Protein AF-A0A2P6QID6-F1 (afdb_monomer_lite)

Secondary structure (DSSP, 8-state):
---TTSTTTTTSS-TTSEEEEEE-TTS-EEEEEEE-GGGSSSHHHHHHHHHHHHHHHHHT--TT--EEEEEEETTTEEEEEEE-SSHHHHHHHHHHHHHTT--S------------------

Sequence (122 aa):
MNMANLNASAKDDDPNFLYVKRRMADGKHHTLAKLDPREFDGGKTLHGASLRVCKSAFADNQTGAAVVVSLKKPLGGLEITWFYNDELTISMLRTICNSAYEPEFDMEEEEDEDELGNKGGA

Organism: Rosa chinensis (NCBI:txid74649)

Radius of gyration: 20.32 Å; chains: 1; bounding box: 28×39×79 Å

Structure (mmCIF, N/CA/C/O backbone):
data_AF-A0A2P6QID6-F1
#
_entry.id   AF-A0A2P6QID6-F1
#
loop_
_atom_site.group_PDB
_atom_site.id
_atom_site.type_symbol
_atom_site.label_atom_id
_atom_site.label_alt_id
_atom_site.label_comp_id
_atom_site.label_asym_id
_atom_site.label_entity_id
_atom_site.label_seq_id
_atom_site.pdbx_PDB_ins_code
_atom_site.Cartn_x
_atom_site.Cartn_y
_atom_site.Cartn_z
_atom_site.occupancy
_atom_site.B_iso_or_equiv
_atom_site.auth_seq_id
_atom_site.auth_comp_id
_atom_site.auth_asym_id
_atom_site.auth_atom_id
_atom_site.pdbx_PDB_model_num
ATOM 1 N N . MET A 1 1 ? 14.427 15.609 -5.807 1.00 37.91 1 MET A N 1
ATOM 2 C CA . MET A 1 1 ? 13.783 14.632 -6.717 1.00 37.91 1 MET A CA 1
ATOM 3 C C . MET A 1 1 ? 12.305 14.995 -6.814 1.00 37.91 1 MET A C 1
ATOM 5 O O . MET A 1 1 ? 11.680 15.165 -5.779 1.00 37.91 1 MET A O 1
ATOM 9 N N . ASN A 1 2 ? 11.780 15.226 -8.022 1.00 34.91 2 ASN A N 1
ATOM 10 C CA . ASN A 1 2 ? 10.446 15.806 -8.242 1.00 34.91 2 ASN A CA 1
ATOM 11 C C . ASN A 1 2 ? 9.312 14.812 -7.928 1.00 34.91 2 ASN A C 1
ATOM 13 O O . ASN A 1 2 ? 9.100 13.860 -8.675 1.00 34.91 2 ASN A O 1
ATOM 17 N N . MET A 1 3 ? 8.524 15.099 -6.887 1.00 43.69 3 MET A N 1
ATOM 18 C CA . MET A 1 3 ? 7.259 14.424 -6.528 1.00 43.69 3 MET A CA 1
ATOM 19 C C . MET A 1 3 ? 6.086 14.744 -7.490 1.00 43.69 3 MET A C 1
ATOM 21 O O . MET A 1 3 ? 4.923 14.532 -7.165 1.00 43.69 3 MET A O 1
ATOM 25 N N . ALA A 1 4 ? 6.354 15.280 -8.685 1.00 40.91 4 ALA A N 1
ATOM 26 C CA . ALA A 1 4 ? 5.341 15.958 -9.500 1.00 40.91 4 ALA A CA 1
ATOM 27 C C . ALA A 1 4 ? 4.437 15.038 -10.351 1.00 40.91 4 ALA A C 1
ATOM 29 O O . ALA A 1 4 ? 3.404 15.496 -10.830 1.00 40.91 4 ALA A O 1
ATOM 30 N N . ASN A 1 5 ? 4.759 13.748 -10.521 1.00 46.78 5 ASN A N 1
ATOM 31 C CA . ASN A 1 5 ? 4.025 12.863 -11.449 1.00 46.78 5 ASN A CA 1
ATOM 32 C C . ASN A 1 5 ? 3.022 11.890 -10.801 1.00 46.78 5 ASN A C 1
ATOM 34 O O . ASN A 1 5 ? 2.401 11.097 -11.507 1.00 46.78 5 ASN A O 1
ATOM 38 N N . LEU A 1 6 ? 2.831 11.945 -9.480 1.00 49.00 6 LEU A N 1
ATOM 39 C CA . LEU A 1 6 ? 1.801 11.156 -8.782 1.00 49.00 6 LEU A CA 1
ATOM 40 C C . LEU A 1 6 ? 0.433 11.863 -8.754 1.00 49.00 6 LEU A C 1
ATOM 42 O O . LEU A 1 6 ? -0.606 11.208 -8.712 1.00 49.00 6 LEU A O 1
ATOM 46 N N . ASN A 1 7 ? 0.418 13.194 -8.882 1.00 45.91 7 ASN A N 1
ATOM 47 C CA . ASN A 1 7 ? -0.791 14.009 -8.732 1.00 45.91 7 ASN A CA 1
ATOM 48 C C . ASN A 1 7 ? -1.816 13.873 -9.867 1.00 45.91 7 ASN A C 1
ATOM 50 O O . ASN A 1 7 ? -2.979 14.210 -9.664 1.00 45.91 7 ASN A O 1
ATOM 54 N N . ALA A 1 8 ? -1.426 13.413 -11.059 1.00 44.22 8 ALA A N 1
ATOM 55 C CA . ALA A 1 8 ? 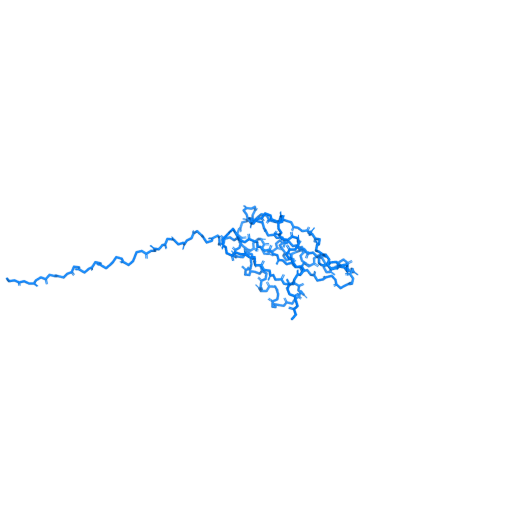-2.361 13.320 -12.182 1.00 44.22 8 ALA A CA 1
ATOM 56 C C . ALA A 1 8 ? -3.306 12.108 -12.075 1.00 44.22 8 ALA A C 1
ATOM 58 O O . ALA A 1 8 ? -4.445 12.204 -12.509 1.00 44.22 8 ALA A O 1
ATOM 59 N N . SER A 1 9 ? -2.862 10.998 -11.466 1.00 52.59 9 SER A N 1
ATOM 60 C CA . SER A 1 9 ? -3.692 9.793 -11.274 1.00 52.59 9 SER A CA 1
ATOM 61 C C . SER A 1 9 ? -4.460 9.791 -9.948 1.00 52.59 9 SER A C 1
ATOM 63 O O . SER A 1 9 ? -5.485 9.129 -9.864 1.00 52.59 9 SER A O 1
ATOM 65 N N . ALA A 1 10 ? -3.994 10.520 -8.928 1.00 54.12 10 ALA A N 1
ATOM 66 C CA . ALA A 1 10 ? -4.585 10.511 -7.583 1.00 54.12 10 ALA A CA 1
ATOM 67 C C . ALA A 1 10 ? -5.851 11.384 -7.427 1.00 54.12 10 ALA A C 1
ATOM 69 O O . ALA A 1 10 ? -6.500 11.378 -6.376 1.00 54.12 10 ALA A O 1
ATOM 70 N N . LYS A 1 11 ? -6.204 12.179 -8.447 1.00 55.75 11 LYS A N 1
ATOM 71 C CA . LYS A 1 11 ? -7.394 13.044 -8.404 1.00 55.75 11 LYS A CA 1
ATOM 72 C C . LYS A 1 11 ? -8.703 12.252 -8.470 1.00 55.75 11 LYS A C 1
ATOM 74 O O . LYS A 1 11 ? -9.642 12.661 -7.795 1.00 55.75 11 LYS A O 1
ATOM 79 N N . ASP A 1 12 ? -8.705 11.101 -9.145 1.00 67.31 12 ASP A N 1
ATOM 80 C CA . ASP 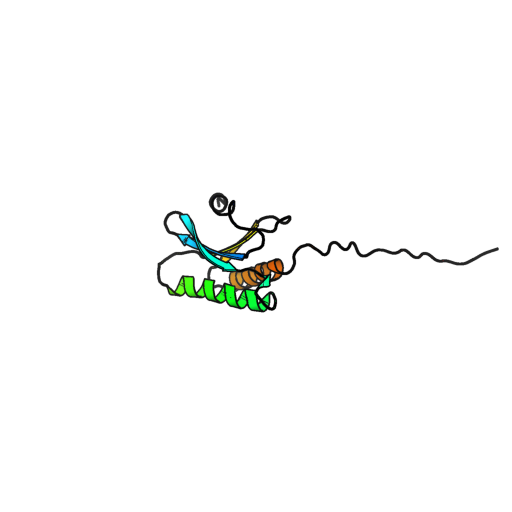A 1 12 ? -9.895 10.255 -9.348 1.00 67.31 12 ASP A CA 1
ATOM 81 C C . ASP A 1 12 ? -9.957 9.031 -8.419 1.00 67.31 12 ASP A C 1
ATOM 83 O O . ASP A 1 12 ? -10.942 8.294 -8.416 1.00 67.31 12 ASP A O 1
ATOM 87 N N . ASP A 1 13 ? -8.915 8.796 -7.618 1.00 75.88 13 ASP A N 1
ATOM 88 C CA . ASP A 1 13 ? -8.920 7.714 -6.637 1.00 75.88 13 ASP A CA 1
ATOM 89 C C . ASP A 1 13 ? -9.878 8.056 -5.483 1.00 75.88 13 ASP A C 1
ATOM 91 O O . ASP A 1 13 ? -9.754 9.107 -4.839 1.00 75.88 13 ASP A O 1
ATOM 95 N N . ASP A 1 14 ? -10.811 7.141 -5.210 1.00 79.00 14 ASP A N 1
ATOM 96 C CA . ASP A 1 14 ? -11.672 7.178 -4.026 1.00 79.00 14 ASP A CA 1
ATOM 97 C C . ASP A 1 14 ? -10.804 7.140 -2.760 1.00 79.00 14 ASP A C 1
ATOM 99 O O . ASP A 1 14 ? -9.995 6.215 -2.626 1.00 79.00 14 ASP A O 1
ATOM 103 N N . PRO A 1 15 ? -10.956 8.111 -1.844 1.00 74.88 15 PRO A N 1
ATOM 104 C CA . PRO A 1 15 ? -10.138 8.194 -0.645 1.00 74.88 15 PRO A CA 1
ATOM 105 C C . PRO A 1 15 ? -10.256 6.979 0.292 1.00 74.88 15 PRO A C 1
ATOM 107 O O . PRO A 1 15 ? -9.329 6.637 1.019 1.00 74.88 15 PRO A O 1
ATOM 110 N N . ASN A 1 16 ? -11.361 6.245 0.246 1.00 77.94 16 ASN A N 1
ATOM 111 C CA . ASN A 1 16 ? -11.587 5.140 1.177 1.00 77.94 16 ASN A CA 1
ATOM 112 C C . ASN A 1 16 ? -10.927 3.825 0.742 1.00 77.94 16 ASN A C 1
ATOM 114 O O . ASN A 1 16 ? -11.152 2.792 1.364 1.00 77.94 16 ASN A O 1
ATOM 118 N N . PHE A 1 17 ? -10.143 3.839 -0.337 1.00 86.69 17 PHE A N 1
ATOM 119 C CA . PHE A 1 17 ? -9.526 2.642 -0.893 1.00 86.69 17 PHE A CA 1
ATOM 120 C C . PHE A 1 17 ? -8.007 2.737 -0.882 1.00 86.69 17 PHE A C 1
ATOM 122 O O . PHE A 1 17 ? -7.409 3.785 -1.138 1.00 86.69 17 PHE A O 1
ATOM 129 N N . LEU A 1 18 ? -7.382 1.585 -0.663 1.00 89.31 18 LEU A N 1
ATOM 130 C CA . LEU A 1 18 ? -5.956 1.398 -0.846 1.00 89.31 18 LEU A CA 1
ATOM 131 C C . LEU A 1 18 ? -5.693 0.938 -2.281 1.00 89.31 18 LEU A C 1
ATOM 133 O O . LEU A 1 18 ? -6.283 -0.029 -2.768 1.00 89.31 18 LEU A O 1
ATOM 137 N N . TYR A 1 19 ? -4.787 1.627 -2.966 1.00 89.94 19 TYR A N 1
ATOM 138 C CA . TYR A 1 19 ? -4.427 1.324 -4.346 1.00 89.94 19 TYR A CA 1
ATOM 139 C C . TYR A 1 19 ? -3.010 0.781 -4.411 1.00 89.94 19 TYR A C 1
ATOM 141 O O . TYR A 1 19 ? -2.073 1.397 -3.906 1.00 89.94 19 TYR A O 1
ATOM 149 N N . VAL A 1 20 ? -2.848 -0.340 -5.107 1.00 90.00 20 VAL A N 1
ATOM 150 C CA . VAL A 1 20 ? -1.540 -0.852 -5.519 1.00 90.00 20 VAL A CA 1
ATOM 151 C C . VAL A 1 20 ? -1.394 -0.563 -7.003 1.00 90.00 20 VAL A C 1
ATOM 153 O O . VAL A 1 20 ? -2.190 -1.033 -7.816 1.00 90.00 20 VAL A O 1
ATOM 156 N N . LYS A 1 21 ? -0.394 0.233 -7.365 1.00 87.88 21 LYS A N 1
ATOM 157 C CA . LYS A 1 21 ? -0.163 0.722 -8.723 1.00 87.88 21 LYS A CA 1
ATOM 158 C C . LYS A 1 21 ? 1.229 0.339 -9.203 1.00 87.88 21 LYS A C 1
ATOM 160 O O . LYS A 1 21 ? 2.176 0.285 -8.430 1.00 87.88 21 LYS A O 1
ATOM 165 N N . ARG A 1 22 ? 1.378 0.115 -10.501 1.00 85.56 22 ARG A N 1
ATOM 166 C CA . ARG A 1 22 ? 2.661 -0.104 -11.170 1.00 85.56 22 ARG A CA 1
ATOM 167 C C . ARG A 1 22 ? 3.040 1.144 -11.949 1.00 85.56 22 ARG A C 1
ATOM 169 O O . ARG A 1 22 ? 2.240 1.616 -12.755 1.00 85.56 22 ARG A O 1
ATOM 176 N N . ARG A 1 23 ? 4.253 1.661 -11.760 1.00 80.44 23 ARG A N 1
ATOM 177 C CA . ARG A 1 23 ? 4.811 2.685 -12.645 1.00 80.44 23 ARG A CA 1
ATOM 178 C C . ARG A 1 23 ? 5.297 2.034 -13.937 1.00 80.44 23 ARG A C 1
ATOM 180 O O . ARG A 1 23 ? 6.151 1.151 -13.914 1.00 80.44 23 ARG A O 1
ATOM 187 N N . MET A 1 24 ? 4.745 2.485 -15.051 1.00 77.75 24 MET A N 1
ATOM 188 C CA . MET A 1 24 ? 5.078 2.040 -16.398 1.00 77.75 24 MET A CA 1
ATOM 189 C C . MET A 1 24 ? 6.261 2.847 -16.958 1.00 77.75 24 MET A C 1
ATOM 191 O O . MET A 1 24 ? 6.611 3.912 -16.441 1.00 77.75 24 MET A O 1
ATOM 195 N N . ALA A 1 25 ? 6.876 2.350 -18.036 1.00 77.44 25 ALA A N 1
ATOM 196 C CA . ALA A 1 25 ? 8.025 2.992 -18.684 1.00 77.44 25 ALA A CA 1
ATOM 197 C C . ALA A 1 25 ? 7.719 4.407 -19.218 1.00 77.44 25 ALA A C 1
ATOM 199 O O . ALA A 1 25 ? 8.610 5.249 -19.280 1.00 77.44 25 ALA A O 1
ATOM 200 N N . ASP A 1 26 ? 6.455 4.691 -19.543 1.00 78.56 26 ASP A N 1
ATOM 201 C CA . ASP A 1 26 ? 5.976 6.016 -19.961 1.00 78.56 26 ASP A CA 1
ATOM 202 C C . ASP A 1 26 ? 5.815 7.008 -18.788 1.00 78.56 26 ASP A C 1
ATOM 204 O O . ASP A 1 26 ? 5.399 8.151 -18.976 1.00 78.56 26 ASP A O 1
ATOM 208 N N . GLY A 1 27 ? 6.138 6.579 -17.563 1.00 75.00 27 GLY A N 1
ATOM 209 C CA . GLY A 1 27 ? 6.033 7.374 -16.347 1.00 75.00 27 GLY A CA 1
ATOM 210 C C . GLY A 1 27 ? 4.629 7.434 -15.743 1.00 75.00 27 GLY A C 1
ATOM 211 O O . GLY A 1 27 ? 4.476 8.078 -14.702 1.00 75.00 27 GLY A O 1
ATOM 212 N N . LYS A 1 28 ? 3.630 6.773 -16.343 1.00 78.44 28 LYS A N 1
ATOM 213 C CA . LYS A 1 28 ? 2.268 6.679 -15.804 1.00 78.44 28 LYS A CA 1
ATOM 214 C C . LYS A 1 28 ? 2.152 5.553 -14.784 1.00 78.44 28 LYS A C 1
ATOM 216 O O . LYS A 1 28 ? 2.959 4.627 -14.757 1.00 78.44 28 LYS A O 1
ATOM 221 N N . HIS A 1 29 ? 1.122 5.633 -13.949 1.00 81.38 29 HIS A N 1
ATOM 222 C CA . HIS A 1 29 ? 0.797 4.600 -12.971 1.00 81.38 29 HIS A CA 1
ATOM 223 C C . HIS A 1 29 ? -0.440 3.827 -13.434 1.00 81.38 29 HIS A C 1
ATOM 225 O O . HIS A 1 29 ? -1.451 4.436 -13.773 1.00 81.38 29 HIS A O 1
ATOM 231 N N . HIS A 1 30 ? -0.358 2.498 -13.438 1.00 84.19 30 HIS A N 1
ATOM 232 C CA . HIS A 1 30 ? -1.469 1.597 -13.732 1.00 84.19 30 HIS A CA 1
ATOM 233 C C . HIS A 1 30 ? -1.911 0.913 -12.438 1.00 84.19 30 HIS A C 1
ATOM 235 O O . HIS A 1 30 ? -1.093 0.292 -11.763 1.00 84.19 30 HIS A O 1
ATOM 241 N N . THR A 1 31 ? -3.188 1.018 -12.081 1.00 88.06 31 THR A N 1
ATOM 242 C CA . THR A 1 31 ? -3.768 0.296 -10.943 1.00 88.06 31 THR A CA 1
ATOM 243 C C . THR A 1 31 ? -3.746 -1.214 -11.174 1.00 88.06 31 THR A C 1
ATOM 245 O O . THR A 1 31 ? -4.364 -1.709 -12.109 1.00 88.06 31 THR A O 1
ATOM 248 N N . LEU A 1 32 ? -3.041 -1.936 -10.304 1.00 88.06 32 LEU A N 1
ATOM 249 C CA . LEU A 1 32 ? -3.023 -3.398 -10.248 1.00 88.06 32 LEU A CA 1
ATOM 250 C C . LEU A 1 32 ? -4.131 -3.936 -9.341 1.00 88.06 32 LEU A C 1
ATOM 252 O O . LEU A 1 32 ? -4.719 -4.973 -9.628 1.00 88.06 32 LEU A O 1
ATOM 256 N N . ALA A 1 33 ? -4.400 -3.234 -8.238 1.00 90.62 33 ALA A N 1
ATOM 257 C CA . ALA A 1 33 ? -5.470 -3.568 -7.311 1.00 90.62 33 ALA A CA 1
ATOM 258 C C . ALA A 1 33 ? -6.055 -2.309 -6.666 1.00 90.62 33 ALA A C 1
ATOM 260 O O . ALA A 1 33 ? -5.333 -1.351 -6.373 1.00 90.62 33 ALA A O 1
ATOM 261 N N . LYS A 1 34 ? -7.365 -2.362 -6.420 1.00 92.31 34 LYS A N 1
ATOM 262 C CA . LYS A 1 34 ? -8.130 -1.440 -5.581 1.00 92.31 34 LYS A CA 1
ATOM 263 C C . LYS A 1 34 ? -8.701 -2.277 -4.438 1.00 92.31 34 LYS A C 1
ATOM 265 O O . LYS A 1 34 ? -9.442 -3.217 -4.705 1.00 92.31 34 LYS A O 1
ATOM 270 N N . LEU A 1 35 ? -8.301 -1.982 -3.206 1.00 91.31 35 LEU A N 1
ATOM 271 C CA . LEU A 1 35 ? -8.643 -2.759 -2.016 1.00 91.31 35 LEU A CA 1
ATOM 272 C C . LEU A 1 35 ? -9.465 -1.880 -1.077 1.00 91.31 35 LEU A C 1
ATOM 274 O O . LEU A 1 35 ? -9.007 -0.800 -0.703 1.00 91.31 35 LEU A O 1
ATOM 278 N N . A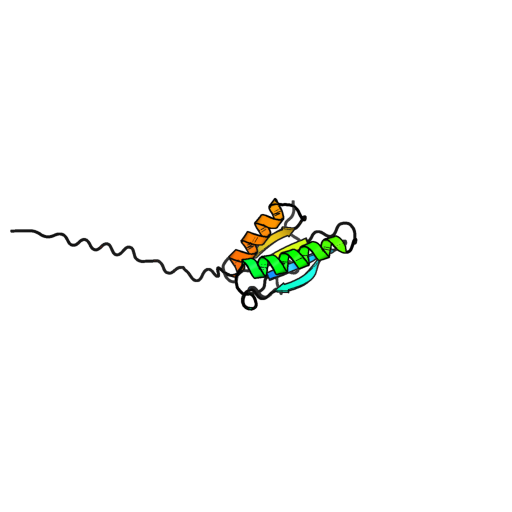SP A 1 36 ? -10.670 -2.324 -0.727 1.00 90.94 36 ASP A N 1
ATOM 279 C CA . ASP A 1 36 ? -11.475 -1.686 0.315 1.00 90.94 36 ASP A CA 1
ATOM 280 C C . ASP A 1 36 ? -11.025 -2.232 1.674 1.00 90.94 36 ASP A C 1
ATOM 282 O O . ASP A 1 36 ? -11.206 -3.426 1.915 1.00 90.94 36 ASP A O 1
ATOM 286 N N . PRO A 1 37 ? -10.451 -1.421 2.577 1.00 88.81 37 PRO A N 1
ATOM 287 C CA . PRO A 1 37 ? -10.070 -1.887 3.908 1.00 88.81 37 PRO A CA 1
ATOM 288 C C . PRO A 1 37 ? -11.233 -2.553 4.658 1.00 88.81 37 PRO A C 1
ATOM 290 O O . PRO A 1 37 ? -11.016 -3.511 5.388 1.00 88.81 37 PRO A O 1
ATOM 293 N N . ARG A 1 38 ? -12.484 -2.136 4.428 1.00 87.69 38 ARG A N 1
ATOM 294 C CA . ARG A 1 38 ? -13.668 -2.686 5.114 1.00 87.69 38 ARG A CA 1
ATOM 295 C C . ARG A 1 38 ? -13.994 -4.129 4.719 1.00 87.69 38 ARG A C 1
ATOM 297 O O . ARG A 1 38 ? -14.727 -4.798 5.438 1.00 87.69 38 ARG A O 1
ATOM 304 N N . GLU A 1 39 ? -13.461 -4.617 3.599 1.00 90.50 39 GLU A N 1
ATOM 305 C CA . GLU A 1 39 ? -13.650 -6.001 3.136 1.00 90.50 39 GLU A CA 1
ATOM 306 C C . GLU A 1 39 ? -12.697 -7.002 3.812 1.00 90.50 39 GLU A C 1
ATOM 308 O O . GLU A 1 39 ? -12.818 -8.212 3.610 1.00 90.50 39 GLU A O 1
ATOM 313 N N . PHE A 1 40 ? -11.737 -6.523 4.606 1.00 90.62 40 PHE A N 1
ATOM 314 C CA . PHE A 1 40 ? -10.741 -7.360 5.267 1.00 90.62 40 PHE A CA 1
ATOM 315 C C . PHE A 1 40 ? -10.989 -7.419 6.783 1.00 90.62 40 PHE A C 1
ATOM 317 O O . PHE A 1 40 ? -11.505 -6.484 7.396 1.00 90.62 40 PHE A O 1
ATOM 324 N N . ASP A 1 41 ? -10.567 -8.519 7.407 1.00 88.75 41 ASP A N 1
ATOM 325 C CA . ASP A 1 41 ? -10.632 -8.726 8.859 1.00 88.75 41 ASP A CA 1
ATOM 326 C C . ASP A 1 41 ? -9.388 -8.121 9.540 1.00 88.75 41 ASP A C 1
ATOM 328 O O . ASP A 1 41 ? -8.474 -8.823 9.976 1.00 88.75 41 ASP A O 1
ATOM 332 N N . GLY A 1 42 ? -9.267 -6.795 9.485 1.00 86.56 42 GLY A N 1
ATOM 333 C CA . GLY A 1 42 ? -8.171 -6.021 10.075 1.00 86.56 42 GLY A CA 1
ATOM 334 C C . GLY A 1 42 ? -6.925 -5.797 9.197 1.00 86.56 42 GLY A C 1
ATOM 335 O O . GLY A 1 42 ? -6.676 -6.458 8.179 1.00 86.56 42 GLY A O 1
ATOM 336 N N . GLY A 1 43 ? -6.075 -4.862 9.649 1.00 87.88 43 GLY A N 1
ATOM 337 C CA . GLY A 1 43 ? -4.901 -4.360 8.914 1.00 87.88 43 GLY A CA 1
ATOM 338 C C . GLY A 1 43 ? -3.867 -5.426 8.541 1.00 87.88 43 GLY A C 1
ATOM 339 O O . GLY A 1 43 ? -3.247 -5.352 7.479 1.00 87.88 43 GLY A O 1
ATOM 340 N N . LYS A 1 44 ? -3.727 -6.489 9.345 1.00 90.12 44 LYS A N 1
ATOM 341 C CA . LYS A 1 44 ? -2.839 -7.629 9.042 1.00 90.12 44 LYS A CA 1
ATOM 342 C C . LYS A 1 44 ? -3.271 -8.371 7.773 1.00 90.12 44 LYS A C 1
ATOM 344 O O . LYS A 1 44 ? -2.423 -8.802 6.985 1.00 90.12 44 LYS A O 1
ATOM 349 N N . THR A 1 45 ? -4.575 -8.525 7.586 1.00 92.62 45 THR A N 1
ATOM 350 C CA . THR A 1 45 ? -5.193 -9.288 6.499 1.00 92.62 45 THR A CA 1
ATOM 351 C C . THR A 1 45 ? -5.126 -8.489 5.199 1.00 92.62 45 THR A C 1
ATOM 353 O O . THR A 1 45 ? -4.690 -9.021 4.172 1.00 92.62 45 THR A O 1
ATOM 356 N N . LEU A 1 46 ? -5.405 -7.183 5.282 1.00 92.81 46 LEU A N 1
ATOM 357 C CA . LEU A 1 46 ? -5.165 -6.215 4.209 1.00 92.81 46 LEU A CA 1
ATOM 358 C C . LEU A 1 46 ? -3.684 -6.170 3.808 1.00 92.81 46 LEU A C 1
ATOM 360 O O . LEU A 1 46 ? -3.363 -6.319 2.632 1.00 92.81 46 LEU A O 1
ATOM 364 N N . HIS A 1 47 ? -2.765 -6.065 4.774 1.00 93.06 47 HIS A N 1
ATOM 365 C CA . HIS A 1 47 ? -1.323 -6.094 4.518 1.00 93.06 47 HIS A CA 1
ATOM 366 C C . HIS A 1 47 ? -0.901 -7.369 3.778 1.00 93.06 47 HIS A C 1
ATOM 368 O O . HIS A 1 47 ? -0.148 -7.304 2.807 1.00 93.06 47 HIS A O 1
ATOM 374 N N . GLY A 1 48 ? -1.410 -8.535 4.191 1.00 94.19 48 GLY A N 1
ATOM 375 C CA . GLY A 1 48 ? -1.156 -9.798 3.499 1.00 94.19 48 GLY A CA 1
ATOM 376 C C . GLY A 1 48 ? -1.649 -9.796 2.047 1.00 94.19 48 GLY A C 1
ATOM 377 O O . GLY A 1 48 ? -0.942 -10.280 1.161 1.00 94.19 48 GLY A O 1
ATOM 378 N N . ALA A 1 49 ? -2.831 -9.234 1.784 1.00 94.06 49 ALA A N 1
ATOM 379 C CA . ALA A 1 49 ? -3.374 -9.104 0.435 1.00 94.06 49 ALA A CA 1
ATOM 380 C C . ALA A 1 49 ? -2.553 -8.135 -0.429 1.00 94.06 49 ALA A C 1
ATOM 382 O O . ALA A 1 49 ? -2.091 -8.528 -1.501 1.00 94.06 49 ALA A O 1
ATOM 383 N N . SER A 1 50 ? -2.285 -6.926 0.068 1.00 92.12 50 SER A N 1
ATOM 384 C CA . SER A 1 50 ? -1.464 -5.914 -0.605 1.00 92.12 50 SER A CA 1
ATOM 385 C C . SER A 1 50 ? -0.066 -6.441 -0.923 1.00 92.12 50 SER A C 1
ATOM 387 O O . SER A 1 50 ? 0.408 -6.312 -2.050 1.00 92.12 50 SER A O 1
ATOM 389 N N . LEU A 1 51 ? 0.577 -7.121 0.033 1.00 92.62 51 LEU A N 1
ATOM 390 C CA . LEU A 1 51 ? 1.909 -7.696 -0.148 1.00 92.62 51 LEU A CA 1
ATOM 391 C C . LEU A 1 51 ? 1.935 -8.759 -1.254 1.00 92.62 51 LEU A C 1
ATOM 393 O O . LEU A 1 51 ? 2.909 -8.829 -2.004 1.00 92.62 51 LEU A O 1
ATOM 397 N N . ARG A 1 52 ? 0.879 -9.575 -1.386 1.00 91.56 52 ARG A N 1
ATOM 398 C CA . ARG A 1 52 ? 0.766 -10.553 -2.483 1.00 91.56 52 ARG A CA 1
ATOM 399 C C . ARG A 1 52 ? 0.678 -9.867 -3.842 1.00 91.56 52 ARG A C 1
ATOM 401 O O . ARG A 1 52 ? 1.392 -10.280 -4.753 1.00 91.56 52 ARG A O 1
ATOM 408 N N . VAL A 1 53 ? -0.132 -8.813 -3.967 1.00 90.06 53 VAL A N 1
ATOM 409 C CA . VAL A 1 53 ? -0.239 -8.031 -5.212 1.00 90.06 53 VAL A CA 1
ATOM 410 C C . VAL A 1 53 ? 1.112 -7.408 -5.562 1.00 90.06 53 VAL A C 1
ATOM 412 O O . VAL A 1 53 ? 1.595 -7.583 -6.680 1.00 90.06 53 VAL A O 1
ATOM 415 N N . CYS A 1 54 ? 1.762 -6.753 -4.594 1.00 88.56 54 CYS A N 1
ATOM 416 C CA . CYS A 1 54 ? 3.083 -6.160 -4.784 1.00 88.56 54 CYS A CA 1
ATOM 417 C C . CYS A 1 54 ? 4.107 -7.202 -5.250 1.00 88.56 54 CYS A C 1
ATOM 419 O O . CYS A 1 54 ? 4.769 -6.987 -6.258 1.00 88.56 54 CYS A O 1
ATOM 421 N N . LYS A 1 55 ? 4.211 -8.356 -4.579 1.00 86.38 55 LYS A N 1
ATOM 422 C CA . LYS A 1 55 ? 5.161 -9.417 -4.958 1.00 86.38 55 LYS A CA 1
ATOM 423 C C . LYS A 1 55 ? 4.871 -10.012 -6.335 1.00 86.38 55 LYS A C 1
ATOM 425 O O . LYS A 1 55 ? 5.804 -10.210 -7.109 1.00 86.38 55 LYS A O 1
ATOM 430 N N . SER A 1 56 ? 3.599 -10.254 -6.660 1.00 85.56 56 SER A N 1
ATOM 431 C CA . SER A 1 56 ? 3.202 -10.732 -7.991 1.00 85.56 56 SER A CA 1
ATOM 432 C C . SER A 1 56 ? 3.651 -9.761 -9.079 1.00 85.56 56 SER A C 1
ATOM 434 O O . SER A 1 56 ? 4.146 -10.182 -10.118 1.00 85.56 56 SER A O 1
ATOM 436 N N . ALA A 1 57 ? 3.563 -8.456 -8.812 1.00 80.75 57 ALA A N 1
ATOM 437 C CA . ALA A 1 57 ? 3.936 -7.445 -9.783 1.00 80.75 57 ALA A CA 1
ATOM 438 C C . ALA A 1 57 ? 5.430 -7.460 -10.158 1.00 80.75 57 ALA A C 1
ATOM 440 O O . ALA A 1 57 ? 5.755 -7.023 -11.262 1.00 80.75 57 ALA A O 1
ATOM 441 N N . PHE A 1 58 ? 6.307 -7.951 -9.274 1.00 72.62 58 PHE A N 1
ATOM 442 C CA . PHE A 1 58 ? 7.741 -8.135 -9.536 1.00 72.62 58 PHE A CA 1
ATOM 443 C C . PHE A 1 58 ? 8.060 -9.474 -10.212 1.00 72.62 58 PHE A C 1
ATOM 445 O O . PHE A 1 58 ? 9.038 -9.560 -10.952 1.00 72.62 58 PHE A O 1
ATOM 452 N N . ALA A 1 59 ? 7.248 -10.508 -9.979 1.00 73.88 59 ALA A N 1
ATOM 453 C CA . ALA A 1 59 ? 7.440 -11.830 -10.576 1.00 73.88 59 ALA A CA 1
ATOM 454 C C . ALA A 1 59 ? 7.150 -11.858 -12.090 1.00 73.88 59 ALA A C 1
ATOM 456 O O . ALA A 1 59 ? 7.697 -12.700 -12.798 1.00 73.88 59 ALA A O 1
ATOM 457 N N . ASP A 1 60 ? 6.354 -10.913 -12.602 1.00 67.88 60 ASP A N 1
ATOM 458 C CA . ASP A 1 60 ? 5.982 -10.812 -14.023 1.00 67.88 60 ASP A CA 1
ATOM 459 C C . ASP A 1 60 ? 7.156 -10.499 -14.983 1.00 67.88 60 ASP A C 1
ATOM 461 O O . ASP A 1 60 ? 6.938 -10.375 -16.188 1.00 67.88 60 ASP A O 1
ATOM 465 N N . ASN A 1 61 ? 8.397 -10.351 -14.492 1.00 54.47 61 ASN A N 1
ATOM 466 C CA . ASN A 1 61 ? 9.628 -10.151 -15.280 1.00 54.47 61 ASN A CA 1
ATOM 467 C C . ASN A 1 61 ? 9.601 -9.000 -16.314 1.00 54.47 61 ASN A C 1
ATOM 469 O O . ASN A 1 61 ? 10.520 -8.872 -17.125 1.00 54.47 61 ASN A O 1
ATOM 473 N N . GLN A 1 62 ? 8.613 -8.099 -16.263 1.00 59.59 62 GLN A N 1
ATOM 474 C CA . GLN A 1 62 ? 8.664 -6.818 -16.965 1.00 59.59 62 GLN A CA 1
ATOM 475 C C . GLN A 1 62 ? 9.624 -5.895 -16.209 1.00 59.59 62 GLN A C 1
ATOM 477 O O . GLN A 1 62 ? 9.264 -5.199 -15.261 1.00 59.59 62 GLN A O 1
ATOM 482 N N . THR A 1 63 ? 10.887 -5.974 -16.619 1.00 48.91 63 THR A N 1
ATOM 483 C CA . THR A 1 63 ? 12.043 -5.224 -16.125 1.00 48.91 63 THR A CA 1
ATOM 484 C C . THR A 1 63 ? 11.707 -3.780 -15.731 1.00 48.91 63 THR A C 1
ATOM 486 O O . THR A 1 63 ? 11.318 -2.979 -16.579 1.00 48.91 63 THR A O 1
ATOM 489 N N . GLY A 1 64 ? 11.921 -3.434 -14.456 1.00 55.75 64 GLY A N 1
ATOM 490 C CA . GLY A 1 64 ? 12.030 -2.044 -13.984 1.00 55.75 64 GLY A CA 1
ATOM 491 C C . GLY A 1 64 ? 10.757 -1.380 -13.450 1.00 55.75 64 GLY A C 1
ATOM 492 O O . GLY A 1 64 ? 10.786 -0.184 -13.156 1.00 55.75 64 GLY A O 1
ATOM 493 N N . ALA A 1 65 ? 9.648 -2.106 -13.309 1.00 60.19 65 ALA A N 1
ATOM 494 C CA . ALA A 1 65 ? 8.396 -1.501 -12.874 1.00 60.19 65 ALA A CA 1
ATOM 495 C C . ALA A 1 65 ? 8.354 -1.290 -11.348 1.00 60.19 65 ALA A C 1
ATOM 497 O O . ALA A 1 65 ? 8.131 -2.221 -10.578 1.00 60.19 65 ALA A O 1
ATOM 498 N N . ALA A 1 66 ? 8.562 -0.050 -10.903 1.00 74.06 66 ALA A N 1
ATOM 499 C CA . ALA A 1 66 ? 8.411 0.318 -9.499 1.00 74.06 66 ALA A CA 1
ATOM 500 C C . ALA A 1 66 ? 6.929 0.240 -9.090 1.00 74.06 66 ALA A C 1
ATOM 502 O O . ALA A 1 66 ? 6.061 0.801 -9.767 1.00 74.06 66 ALA A O 1
ATOM 503 N N . VAL A 1 67 ? 6.633 -0.456 -7.992 1.00 83.62 67 VAL A N 1
ATOM 504 C CA . VAL A 1 67 ? 5.278 -0.535 -7.437 1.00 83.62 67 VAL A CA 1
ATOM 505 C C . VAL A 1 67 ? 5.081 0.621 -6.463 1.00 83.62 67 VAL A C 1
ATOM 507 O O . VAL A 1 67 ? 5.968 0.951 -5.682 1.00 83.62 67 VAL A O 1
ATOM 510 N N . VAL A 1 68 ? 3.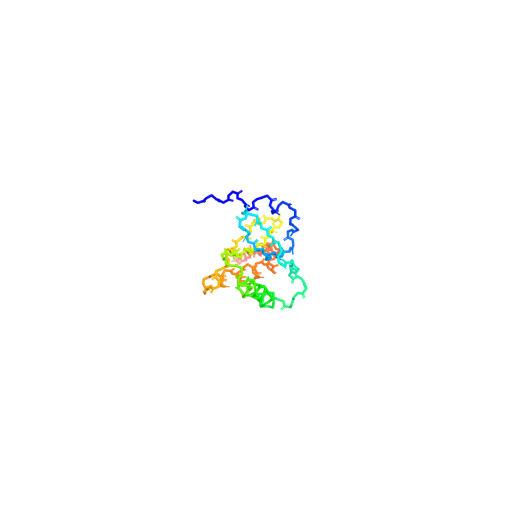919 1.252 -6.525 1.00 86.12 68 VAL A N 1
ATOM 511 C CA . VAL A 1 68 ? 3.486 2.329 -5.642 1.00 86.12 68 VAL A CA 1
ATOM 512 C C . VAL A 1 68 ? 2.262 1.844 -4.894 1.00 86.12 68 VAL A C 1
ATOM 514 O O . VAL A 1 68 ? 1.330 1.331 -5.508 1.00 86.12 68 VAL A O 1
ATOM 517 N N . VAL A 1 69 ? 2.248 2.030 -3.583 1.00 84.94 69 VAL A N 1
ATOM 518 C CA . VAL A 1 69 ? 1.051 1.837 -2.771 1.00 84.94 69 VAL A CA 1
ATOM 519 C C . VAL A 1 69 ? 0.605 3.196 -2.263 1.00 84.94 69 VAL A C 1
ATOM 521 O O . VAL A 1 69 ? 1.421 3.957 -1.745 1.00 84.94 69 VAL A O 1
ATOM 524 N N . SER A 1 70 ? -0.672 3.514 -2.454 1.00 84.56 70 SER A N 1
ATOM 525 C CA . SER A 1 70 ? -1.245 4.799 -2.067 1.00 84.56 70 SER A CA 1
ATOM 526 C C . SER A 1 70 ? -2.569 4.635 -1.336 1.00 84.56 70 SER A C 1
ATOM 528 O O . SER A 1 70 ? -3.426 3.865 -1.773 1.00 84.56 70 SER A O 1
ATOM 530 N N . LEU A 1 71 ? -2.743 5.417 -0.277 1.00 82.00 71 LEU A N 1
ATOM 531 C CA . LEU A 1 71 ? -3.981 5.586 0.475 1.00 82.00 71 LEU A CA 1
ATOM 532 C C . LEU A 1 71 ? -4.268 7.087 0.556 1.00 82.00 71 LEU A C 1
ATOM 534 O O . LEU A 1 71 ? -3.424 7.862 1.001 1.00 82.00 71 LEU A O 1
ATOM 538 N N . LYS A 1 72 ? -5.441 7.521 0.103 1.00 73.75 72 LYS A N 1
ATOM 539 C CA . LYS A 1 72 ? -5.817 8.937 0.127 1.00 73.75 72 LYS A CA 1
ATOM 540 C C . LYS A 1 72 ? -6.793 9.163 1.268 1.00 73.75 72 LYS A C 1
ATOM 542 O O . LYS A 1 72 ? -7.960 8.884 1.114 1.00 73.75 72 LYS A O 1
ATOM 547 N N . LYS A 1 73 ? -6.371 9.695 2.405 1.00 69.06 73 LYS A N 1
ATOM 548 C CA . LYS A 1 73 ? -7.305 9.956 3.504 1.00 69.06 73 LYS A CA 1
ATOM 549 C C . LYS A 1 73 ? -8.211 11.158 3.175 1.00 69.06 73 LYS A C 1
ATOM 551 O O . LYS A 1 73 ? -7.717 12.137 2.610 1.00 69.06 73 LYS A O 1
ATOM 556 N N . PRO A 1 74 ? -9.513 11.127 3.533 1.00 57.06 74 PRO A N 1
ATOM 557 C CA . PRO A 1 74 ? -10.431 12.248 3.301 1.00 57.06 74 PRO A CA 1
ATOM 558 C C . PRO A 1 74 ? -9.961 13.580 3.907 1.00 57.06 74 PRO A C 1
ATOM 560 O O . PRO A 1 74 ? -10.186 14.626 3.303 1.00 57.06 74 PRO A O 1
ATOM 563 N N . LEU A 1 75 ? -9.292 13.535 5.068 1.00 60.44 75 LEU A N 1
ATOM 564 C CA . LEU A 1 75 ? -8.840 14.716 5.821 1.00 60.44 75 LEU A CA 1
ATOM 565 C C . LEU A 1 75 ? -7.315 14.756 6.049 1.00 60.44 75 LEU A C 1
ATOM 567 O O . LEU A 1 75 ? -6.746 15.839 6.137 1.00 60.44 75 LEU A O 1
ATOM 571 N N . GLY A 1 76 ? -6.642 13.598 6.061 1.00 62.09 76 GLY A N 1
ATOM 572 C CA . GLY A 1 76 ? -5.200 13.473 6.347 1.00 62.09 76 GLY A CA 1
ATOM 573 C C . GLY A 1 76 ? -4.262 13.585 5.135 1.00 62.09 76 GLY A C 1
ATOM 574 O O . GLY A 1 76 ? -3.045 13.490 5.274 1.00 62.09 76 GLY A O 1
ATOM 575 N N . GLY A 1 77 ? -4.799 13.780 3.927 1.00 71.00 77 GLY A N 1
ATOM 576 C CA . GLY A 1 77 ? -3.997 13.882 2.706 1.00 71.00 77 GLY A CA 1
ATOM 577 C C . GLY A 1 77 ? -3.607 12.528 2.098 1.00 71.00 77 GLY A C 1
ATOM 578 O O . GLY A 1 77 ? -4.250 11.506 2.324 1.00 71.00 77 GLY A O 1
ATOM 579 N N . LEU A 1 78 ? -2.596 12.532 1.228 1.00 73.25 78 LEU A N 1
ATOM 580 C CA . LEU A 1 78 ? -2.208 11.371 0.424 1.00 73.25 78 LEU A CA 1
ATOM 581 C C . LEU A 1 78 ? -0.976 10.680 1.023 1.00 73.25 78 LEU A C 1
ATOM 583 O O . LEU A 1 78 ? 0.132 11.207 0.938 1.00 73.25 78 LEU A O 1
ATOM 587 N N . GLU A 1 79 ? -1.162 9.480 1.569 1.00 79.94 79 GLU A N 1
ATOM 588 C CA . GLU A 1 79 ? -0.073 8.598 1.985 1.00 79.94 79 GLU A CA 1
ATOM 589 C C . GLU A 1 79 ? 0.393 7.766 0.782 1.00 79.94 79 GLU A C 1
ATOM 591 O O . GLU A 1 79 ? -0.399 7.075 0.137 1.00 79.94 79 GLU A O 1
ATOM 596 N N . ILE A 1 80 ? 1.688 7.832 0.456 1.00 80.25 80 ILE A N 1
ATOM 597 C CA . ILE A 1 80 ? 2.300 7.066 -0.637 1.00 80.25 80 ILE A CA 1
ATOM 598 C C . ILE A 1 80 ? 3.579 6.405 -0.141 1.00 80.25 80 ILE A C 1
ATOM 600 O O . ILE A 1 80 ? 4.443 7.065 0.434 1.00 80.25 80 ILE A O 1
ATOM 604 N N . THR A 1 81 ? 3.757 5.128 -0.475 1.00 82.25 81 THR A N 1
ATOM 605 C CA . THR A 1 81 ? 5.060 4.469 -0.400 1.00 82.25 81 THR A CA 1
ATOM 606 C C . THR A 1 81 ? 5.411 3.774 -1.708 1.00 82.25 81 THR A C 1
ATOM 608 O O . THR A 1 81 ? 4.548 3.261 -2.424 1.00 82.25 81 THR A O 1
ATOM 611 N N . TRP A 1 82 ? 6.702 3.749 -2.019 1.00 82.25 82 TRP A N 1
ATOM 612 C CA . TRP A 1 82 ? 7.237 2.910 -3.083 1.00 82.25 82 TRP A CA 1
ATOM 613 C C . TRP A 1 82 ? 7.548 1.536 -2.504 1.00 82.25 82 TRP A C 1
ATOM 615 O O . TRP A 1 82 ? 8.059 1.431 -1.394 1.00 82.25 82 TRP A O 1
ATOM 625 N N . PHE A 1 83 ? 7.258 0.484 -3.257 1.00 82.88 83 PHE A N 1
ATOM 626 C CA . PHE A 1 83 ? 7.543 -0.885 -2.867 1.00 82.88 83 PHE A CA 1
ATOM 627 C C . PHE A 1 83 ? 8.673 -1.441 -3.733 1.00 82.88 83 PHE A C 1
ATOM 629 O O . PHE A 1 83 ? 8.519 -1.559 -4.950 1.00 82.88 83 PHE A O 1
ATOM 636 N N . TYR A 1 84 ? 9.791 -1.797 -3.093 1.00 77.31 84 TYR A N 1
ATOM 637 C CA . TYR A 1 84 ? 11.002 -2.324 -3.742 1.00 77.31 84 TYR A CA 1
ATOM 638 C C . TYR A 1 84 ? 11.306 -3.779 -3.352 1.00 77.31 84 TYR A C 1
ATOM 640 O O . TYR A 1 84 ? 12.354 -4.310 -3.709 1.00 77.31 84 TYR A O 1
ATOM 648 N N . ASN A 1 85 ? 10.372 -4.445 -2.661 1.00 80.62 85 ASN A N 1
ATOM 649 C CA . ASN A 1 85 ? 10.532 -5.802 -2.128 1.00 80.62 85 ASN A CA 1
ATOM 650 C C . ASN A 1 85 ? 11.737 -5.949 -1.177 1.00 80.62 85 ASN A C 1
ATOM 652 O O . ASN A 1 85 ? 12.427 -6.967 -1.182 1.00 80.62 85 ASN A O 1
ATOM 656 N N . ASP A 1 86 ? 11.962 -4.931 -0.350 1.00 83.75 86 ASP A N 1
ATOM 657 C CA . ASP A 1 86 ? 12.932 -4.925 0.745 1.00 83.75 86 ASP A CA 1
ATOM 658 C C . ASP A 1 86 ? 12.220 -4.790 2.104 1.00 83.75 86 ASP A C 1
ATOM 660 O O . ASP A 1 86 ? 11.027 -4.479 2.178 1.00 83.75 86 ASP A O 1
ATOM 664 N N . GLU A 1 87 ? 12.935 -5.047 3.200 1.00 85.25 87 GLU A N 1
ATOM 665 C CA . GLU A 1 87 ? 12.352 -5.024 4.550 1.00 85.25 87 GLU A CA 1
ATOM 666 C C . GLU A 1 87 ? 11.777 -3.651 4.929 1.00 85.25 87 GLU A C 1
ATOM 668 O O . GLU A 1 87 ? 10.727 -3.577 5.573 1.00 85.25 87 GLU A O 1
ATOM 673 N N . LEU A 1 88 ? 12.424 -2.566 4.491 1.00 85.75 88 LEU A N 1
ATOM 674 C CA . LEU A 1 88 ? 12.009 -1.197 4.787 1.00 85.75 88 LEU A CA 1
ATOM 675 C C . LEU A 1 88 ? 10.648 -0.880 4.157 1.00 85.75 88 LEU A C 1
ATOM 677 O O . LEU A 1 88 ? 9.721 -0.453 4.844 1.00 85.75 88 LEU A O 1
ATOM 681 N N . THR A 1 89 ? 10.503 -1.126 2.857 1.00 86.19 89 THR A N 1
ATOM 682 C CA . THR A 1 89 ? 9.265 -0.853 2.119 1.00 86.19 89 THR A CA 1
ATOM 683 C C . THR A 1 89 ? 8.134 -1.799 2.501 1.00 86.19 89 THR A C 1
ATOM 685 O O . THR A 1 89 ? 6.974 -1.384 2.523 1.00 86.19 89 THR A O 1
ATOM 688 N N . ILE A 1 90 ? 8.449 -3.041 2.884 1.00 86.56 90 ILE A N 1
ATOM 689 C CA . ILE A 1 90 ? 7.478 -3.965 3.484 1.00 86.56 90 ILE A CA 1
ATOM 690 C C . ILE A 1 90 ? 6.965 -3.413 4.822 1.00 86.56 90 ILE A C 1
ATOM 692 O O . ILE A 1 90 ? 5.762 -3.460 5.079 1.00 86.56 90 ILE A O 1
ATOM 696 N N . SER A 1 91 ? 7.844 -2.862 5.663 1.00 87.06 91 SER A N 1
ATOM 697 C CA . SER A 1 91 ? 7.439 -2.230 6.924 1.00 87.06 91 SER A CA 1
ATOM 698 C C . SER A 1 91 ? 6.532 -1.018 6.683 1.00 87.06 91 SER A C 1
ATOM 700 O O . SER A 1 91 ? 5.454 -0.928 7.267 1.00 87.06 91 SER A O 1
ATOM 702 N N . MET A 1 92 ? 6.891 -0.141 5.738 1.00 86.38 92 MET A N 1
ATOM 703 C CA . MET A 1 92 ? 6.057 1.012 5.368 1.00 86.38 92 MET A CA 1
ATOM 704 C C . MET A 1 92 ? 4.683 0.599 4.825 1.00 86.38 92 MET A C 1
ATOM 706 O O . MET A 1 92 ? 3.677 1.230 5.143 1.00 86.38 92 MET A O 1
ATOM 710 N N . LEU A 1 93 ? 4.617 -0.474 4.030 1.00 89.25 93 LEU A N 1
ATOM 711 C CA . LEU A 1 93 ? 3.349 -1.027 3.553 1.00 89.25 93 LEU A CA 1
ATOM 712 C C . LEU A 1 93 ? 2.452 -1.456 4.719 1.00 89.25 93 LEU A C 1
ATOM 714 O O . LEU A 1 93 ? 1.242 -1.237 4.673 1.00 89.25 93 LEU A O 1
ATOM 718 N N . ARG A 1 94 ? 3.031 -2.053 5.767 1.00 89.31 94 ARG A N 1
ATOM 719 C CA . ARG A 1 94 ? 2.291 -2.416 6.980 1.00 89.31 94 ARG A CA 1
ATOM 720 C C . ARG A 1 94 ? 1.709 -1.185 7.663 1.00 89.31 94 ARG A C 1
ATOM 722 O O . ARG A 1 94 ? 0.533 -1.219 8.003 1.00 89.31 94 ARG A O 1
ATOM 729 N N . THR A 1 95 ? 2.492 -0.116 7.807 1.00 87.75 95 THR A N 1
ATOM 730 C CA . THR A 1 95 ? 2.011 1.150 8.378 1.00 87.75 95 THR A CA 1
ATOM 731 C C . THR A 1 95 ? 0.815 1.686 7.598 1.00 87.75 95 THR A C 1
ATOM 733 O O . THR A 1 95 ? -0.228 1.895 8.197 1.00 87.75 95 THR A O 1
ATOM 736 N N . ILE A 1 96 ? 0.905 1.793 6.268 1.00 86.25 96 ILE A N 1
ATOM 737 C CA . ILE A 1 96 ? -0.208 2.295 5.438 1.00 86.25 96 ILE A CA 1
ATOM 738 C C . ILE A 1 96 ? -1.450 1.396 5.545 1.00 86.25 96 ILE A C 1
ATOM 740 O O . ILE A 1 96 ? -2.573 1.889 5.585 1.00 86.25 96 ILE A O 1
ATOM 744 N N . CYS A 1 97 ? -1.277 0.071 5.600 1.00 89.00 97 CYS A N 1
ATOM 745 C CA . CYS A 1 97 ? -2.412 -0.842 5.761 1.00 89.00 97 CYS A CA 1
ATOM 746 C C . CYS A 1 97 ? -3.080 -0.706 7.137 1.00 89.00 97 CYS A C 1
ATOM 748 O O . CYS A 1 97 ? -4.293 -0.853 7.218 1.00 89.00 97 CYS A O 1
ATOM 750 N N . ASN A 1 98 ? -2.323 -0.420 8.199 1.00 87.00 98 ASN A N 1
ATOM 751 C CA . ASN A 1 98 ? -2.891 -0.123 9.516 1.00 87.00 98 ASN A CA 1
ATOM 752 C C . ASN A 1 98 ? -3.584 1.249 9.515 1.00 87.00 98 ASN A C 1
ATOM 754 O O . ASN A 1 98 ? -4.740 1.336 9.912 1.00 87.00 98 ASN A O 1
ATOM 758 N N . SER A 1 99 ? -2.947 2.274 8.938 1.00 82.75 99 SER A N 1
ATOM 759 C CA . SER A 1 99 ? -3.525 3.608 8.723 1.00 82.75 99 SER A CA 1
ATOM 760 C C . SER A 1 99 ? -4.835 3.589 7.930 1.00 82.75 99 SER A C 1
ATOM 762 O O . SER A 1 99 ? -5.638 4.507 8.049 1.00 82.75 99 SER A O 1
ATOM 764 N N . ALA A 1 100 ? -5.056 2.579 7.084 1.00 83.94 100 ALA A N 1
ATOM 765 C CA . ALA A 1 100 ? -6.299 2.412 6.332 1.00 83.94 100 ALA A CA 1
ATOM 766 C C . ALA A 1 100 ? -7.487 1.967 7.210 1.00 83.94 100 ALA A C 1
ATOM 768 O O . ALA A 1 100 ? -8.634 2.130 6.803 1.00 83.94 100 ALA A O 1
ATOM 769 N N . TYR A 1 101 ? -7.204 1.400 8.386 1.00 78.44 101 TYR A N 1
ATOM 770 C CA . TYR A 1 101 ? -8.176 0.981 9.403 1.00 78.44 101 TYR A CA 1
ATOM 771 C C . TYR A 1 101 ? -8.272 1.913 10.594 1.00 78.44 101 TYR A C 1
ATOM 773 O O . TYR A 1 101 ? -9.224 1.785 11.356 1.00 78.44 101 TYR A O 1
ATOM 781 N N . GLU A 1 102 ? -7.299 2.800 10.760 1.00 70.62 102 GLU A N 1
ATOM 782 C CA . GLU A 1 102 ? -7.366 3.941 11.659 1.00 70.62 102 GLU A CA 1
ATOM 783 C C . GLU A 1 102 ? -7.866 5.135 10.828 1.00 70.62 102 GLU A C 1
ATOM 785 O O . GLU A 1 102 ? -7.064 5.986 10.420 1.00 70.62 102 GLU A O 1
ATOM 790 N N . PRO A 1 103 ? -9.169 5.220 10.473 1.00 58.78 103 PRO A N 1
ATOM 791 C CA . PRO A 1 103 ? -9.699 6.524 10.153 1.00 58.78 103 PRO A CA 1
ATOM 792 C C . PRO A 1 103 ? -9.453 7.366 11.403 1.00 58.78 103 PRO A C 1
ATOM 794 O O . PRO A 1 103 ? -9.691 6.903 12.515 1.00 58.78 103 PRO A O 1
ATOM 797 N N . GLU A 1 104 ? -8.946 8.579 11.230 1.00 56.12 104 GLU A N 1
ATOM 798 C CA . GLU A 1 104 ? -8.958 9.597 12.278 1.00 56.12 104 GLU A CA 1
ATOM 799 C C . GLU A 1 104 ? -10.430 9.923 12.602 1.00 56.12 104 GLU A C 1
ATOM 801 O O . GLU A 1 104 ? -11.005 10.898 12.135 1.00 56.12 104 GLU A O 1
ATOM 806 N N . PHE A 1 105 ? -11.067 9.012 1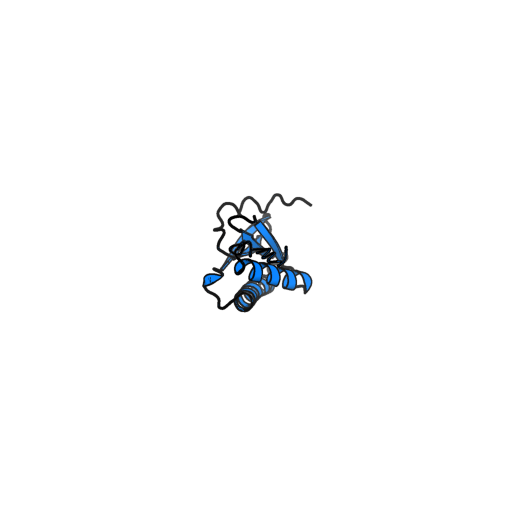3.322 1.00 46.09 105 PHE A N 1
ATOM 807 C CA . PHE A 1 105 ? -12.321 9.118 14.044 1.00 46.09 105 PHE A CA 1
ATOM 808 C C . PHE A 1 105 ? -12.020 8.556 15.432 1.00 46.09 105 PHE A C 1
ATOM 810 O O . PHE A 1 105 ? -12.584 7.556 15.849 1.00 46.09 105 PHE A O 1
ATOM 817 N N . ASP A 1 106 ? -11.032 9.181 16.069 1.00 45.28 106 ASP A N 1
ATOM 818 C CA . ASP A 1 106 ? -10.802 9.120 17.510 1.00 45.28 106 ASP A CA 1
ATOM 819 C C . ASP A 1 106 ? -10.074 10.402 17.957 1.00 45.28 106 ASP A C 1
ATOM 821 O O . ASP A 1 106 ? -9.059 10.393 18.640 1.00 45.28 106 ASP A O 1
ATOM 825 N N . MET A 1 107 ? -10.592 11.557 17.519 1.00 43.03 107 MET A N 1
ATOM 826 C CA . MET A 1 107 ? -10.613 12.712 18.420 1.00 43.03 107 MET A CA 1
ATOM 827 C C . MET A 1 107 ? -11.932 12.641 19.198 1.00 43.03 107 MET A C 1
ATOM 829 O O . MET A 1 107 ? -12.776 13.526 19.089 1.00 43.03 107 MET A O 1
ATOM 833 N N . GLU A 1 108 ? -12.140 11.556 19.949 1.00 47.28 108 GLU A N 1
ATOM 834 C CA . GLU A 1 108 ? -12.659 11.767 21.293 1.00 47.28 108 GLU A CA 1
ATOM 835 C C . GLU A 1 108 ? -11.496 12.409 22.048 1.00 47.28 108 GLU A C 1
ATOM 837 O O . GLU A 1 108 ? -10.485 11.789 22.368 1.00 47.28 108 GLU A O 1
ATOM 842 N N . GLU A 1 109 ? -11.587 13.727 22.173 1.00 49.00 109 GLU A N 1
ATOM 843 C CA . GLU A 1 109 ? -10.865 14.499 23.169 1.00 49.00 109 GLU A CA 1
ATOM 844 C C . GLU A 1 109 ? -11.329 13.926 24.523 1.00 49.00 109 GLU A C 1
ATOM 846 O O . GLU A 1 109 ? -12.335 14.375 25.064 1.00 49.00 109 GLU A O 1
ATOM 851 N N . GLU A 1 110 ? -10.708 12.830 24.990 1.00 46.47 110 GLU A N 1
ATOM 852 C CA . GLU A 1 110 ? -10.967 12.308 26.333 1.00 46.47 110 GLU A CA 1
ATOM 853 C C . GLU A 1 110 ? -10.636 13.422 27.329 1.00 46.47 110 GLU A C 1
ATOM 855 O O . GLU A 1 110 ? -9.564 14.034 27.305 1.00 46.47 110 GLU A O 1
ATOM 860 N N . GLU A 1 111 ? -11.649 13.706 28.137 1.00 52.25 111 GLU A N 1
ATOM 861 C CA . GLU A 1 111 ? -11.754 14.751 29.134 1.00 52.25 111 GLU A CA 1
ATOM 862 C C . GLU A 1 111 ? -10.614 14.662 30.156 1.00 52.25 111 GLU A C 1
ATOM 864 O O . GLU A 1 111 ? -10.484 13.660 30.857 1.00 52.25 111 GLU A O 1
ATOM 869 N N . ASP A 1 112 ? -9.871 15.753 30.353 1.00 48.94 112 ASP A N 1
ATOM 870 C CA . ASP A 1 112 ? -9.311 16.013 31.681 1.00 48.94 112 ASP A CA 1
ATOM 871 C C . ASP A 1 112 ? -10.431 16.646 32.529 1.00 48.94 112 ASP A C 1
ATOM 873 O O . ASP A 1 112 ? -10.581 17.868 32.641 1.00 48.94 112 ASP A O 1
ATOM 877 N N . GLU A 1 113 ? -11.272 15.771 33.091 1.00 56.22 113 GLU A N 1
ATOM 878 C CA . GLU A 1 113 ? -12.068 16.044 34.286 1.00 56.22 113 GLU A CA 1
ATOM 879 C C . GLU A 1 113 ? -11.119 16.360 35.455 1.00 56.22 113 GLU A C 1
ATOM 881 O O . GLU A 1 113 ? -10.737 15.487 36.235 1.00 56.22 113 GLU A O 1
ATOM 886 N N . ASP A 1 114 ? -10.771 17.632 35.639 1.00 53.69 114 ASP A N 1
ATOM 887 C CA . ASP A 1 114 ? -10.189 18.085 36.903 1.00 53.69 114 ASP A CA 1
ATOM 888 C C . ASP A 1 114 ? -11.297 18.235 37.966 1.00 53.69 114 ASP A C 1
ATOM 890 O O . ASP A 1 114 ? -11.737 19.333 38.326 1.00 53.69 114 ASP A O 1
ATOM 894 N N . GLU A 1 115 ? -11.735 17.099 38.517 1.00 58.91 115 GLU A N 1
ATOM 895 C CA . GLU A 1 115 ? -12.380 17.018 39.830 1.00 58.91 115 GLU A CA 1
ATOM 896 C C . GLU A 1 115 ? -11.386 17.478 40.919 1.00 58.91 115 GLU A C 1
ATOM 898 O O . GLU A 1 115 ? -10.713 16.687 41.580 1.00 58.91 115 GLU A O 1
ATOM 903 N N . LEU A 1 116 ? -11.313 18.786 41.184 1.00 59.00 116 LEU A N 1
ATOM 904 C CA . LEU A 1 116 ? -10.739 19.302 42.432 1.00 59.00 116 LEU A CA 1
ATOM 905 C C . LEU A 1 116 ? -11.834 19.519 43.474 1.00 59.00 116 LEU A C 1
ATOM 907 O O . LEU A 1 116 ? -12.163 20.631 43.889 1.00 59.00 116 LEU A O 1
ATOM 911 N N . GLY A 1 117 ? -12.349 18.396 43.969 1.00 57.00 117 GLY A N 1
ATOM 912 C CA . GLY A 1 117 ? -12.862 18.340 45.324 1.00 57.00 117 GLY A CA 1
ATOM 913 C C . GLY A 1 117 ? -11.705 18.508 46.308 1.00 57.00 117 GLY A C 1
ATOM 914 O O . GLY A 1 117 ? -10.882 17.609 46.463 1.00 57.00 117 GLY A O 1
ATOM 915 N N . ASN A 1 118 ? -11.670 19.619 47.048 1.00 53.19 118 ASN A N 1
ATOM 916 C CA . ASN A 1 118 ? -11.029 19.590 48.355 1.00 53.19 118 ASN A CA 1
ATOM 917 C C . ASN A 1 118 ? -11.821 20.348 49.425 1.00 53.19 118 ASN A C 1
ATOM 919 O O . ASN A 1 118 ? -12.315 21.457 49.236 1.00 53.19 118 ASN A O 1
ATOM 923 N N . LYS A 1 119 ? -11.951 19.651 50.552 1.00 60.62 119 LYS A N 1
ATOM 924 C CA . LYS A 1 119 ? -12.684 19.987 51.771 1.00 60.62 119 LYS A CA 1
ATOM 925 C C . LYS A 1 119 ? -11.959 21.039 52.616 1.00 60.62 119 LYS A C 1
ATOM 927 O O . LYS A 1 119 ? -10.743 20.985 52.752 1.00 60.62 119 LYS A O 1
ATOM 932 N N . GLY A 1 120 ? -12.761 21.797 53.372 1.00 46.00 120 GLY A N 1
ATOM 933 C CA . GLY A 1 120 ? -12.400 22.374 54.677 1.00 46.00 120 GLY A CA 1
ATOM 934 C C . GLY A 1 120 ? -11.837 23.798 54.610 1.00 46.00 120 GLY A C 1
ATOM 935 O O . GLY A 1 120 ? -10.988 24.091 53.788 1.00 46.00 120 GLY A O 1
ATOM 936 N N . GLY A 1 121 ? -12.241 24.737 55.459 1.00 41.34 121 GLY A N 1
ATOM 937 C CA . GLY A 1 121 ? -13.121 24.659 56.615 1.00 41.34 121 GLY A CA 1
ATOM 938 C C . GLY A 1 121 ? -13.224 26.019 57.313 1.00 41.34 121 GLY A C 1
ATOM 939 O O . GLY A 1 121 ? -12.531 26.956 56.926 1.00 41.34 121 GLY A O 1
ATOM 940 N N . ALA A 1 122 ? -14.046 26.018 58.367 1.00 42.09 122 ALA A N 1
ATOM 941 C CA . ALA A 1 122 ? -14.289 27.071 59.362 1.00 42.09 122 ALA A CA 1
ATOM 942 C C . ALA A 1 122 ? -15.045 28.322 58.883 1.00 42.09 122 ALA A C 1
ATOM 944 O O . ALA A 1 122 ? -14.494 29.119 58.099 1.00 42.09 122 ALA A O 1
#

pLDDT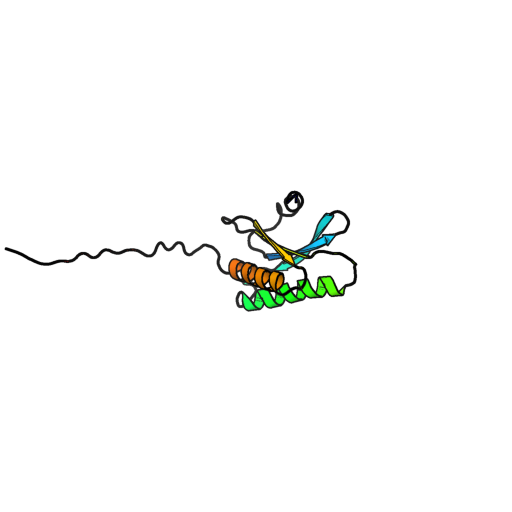: mean 73.42, std 16.85, range [34.91, 94.19]

Foldseek 3Di:
DDPPLVVVVVPPDDQLWKFKWKQDPVRHTHTQDTHRLVVAPALVRVLVVSVVSLVVVVVVPPPDIWIKIWHAAPPPGIDIDIDPPDPVSSVSSSVVSNVSVPRVPPPPVPDPPPPPDDDDDD